Protein AF-A0A6P0XFL5-F1 (afdb_monomer_lite)

Secondary structure (DSSP, 8-state):
--S---TTHHHHHHHHHHHHHHH---TTTSEE-TTS-EE-TTS----HHHHHHHHHHT-SSGGGS-SSHHHHHHHHHHHHTTSGGG--

Radius of gyration: 13.61 Å; chains: 1; bounding box: 44×21×29 Å

Sequence (88 aa):
MLGKPRINSDIYSLGMIAIHALTGSAPNQFQSATTGEIIWRNEANVSSKLAKIIDKMVRYLSAKRYQSATEVLKDLDALNKKNPLLRL

Foldseek 3Di:
DPDDDAPLVVLQVVLLVVLCVFQVDHSVPFDADPQRQTDRPVRGDDDPQVVVLSSLSNRPPSVSHDNDVVVSVVSVVVVVVVVVVPDD

pLDDT: mean 87.52, std 13.86, range [47.06, 98.12]

Structure (mmCIF, N/CA/C/O backbone):
data_AF-A0A6P0XFL5-F1
#
_entry.id   AF-A0A6P0XFL5-F1
#
loop_
_atom_site.group_PDB
_atom_site.id
_atom_site.type_symbol
_atom_site.label_atom_id
_atom_site.label_alt_id
_atom_site.label_comp_id
_atom_site.label_asym_id
_atom_site.label_entity_id
_atom_site.label_seq_id
_atom_site.pdbx_PDB_ins_code
_atom_site.Cartn_x
_atom_site.Cartn_y
_atom_site.Cartn_z
_atom_site.occupancy
_atom_site.B_iso_or_equiv
_atom_site.auth_seq_id
_atom_site.auth_comp_id
_atom_site.auth_asym_id
_atom_site.auth_atom_id
_atom_site.pdbx_PDB_model_num
ATOM 1 N N . MET A 1 1 ? 17.706 0.982 -5.259 1.00 47.06 1 MET A N 1
ATOM 2 C CA . MET A 1 1 ? 17.610 1.047 -3.783 1.00 47.06 1 MET A CA 1
ATOM 3 C C . MET A 1 1 ? 18.736 0.219 -3.181 1.00 47.06 1 MET A C 1
ATOM 5 O O . MET A 1 1 ? 18.692 -0.995 -3.291 1.00 47.06 1 MET A O 1
ATOM 9 N N . LEU A 1 2 ? 19.757 0.839 -2.591 1.00 49.28 2 LEU A N 1
ATOM 10 C CA . LEU A 1 2 ? 20.786 0.103 -1.850 1.00 49.28 2 LEU A CA 1
ATOM 11 C C . LEU A 1 2 ? 20.267 -0.230 -0.440 1.00 49.28 2 LEU A C 1
ATOM 13 O O . LEU A 1 2 ? 20.148 0.661 0.397 1.00 49.28 2 LEU A O 1
ATOM 17 N N . GLY A 1 3 ? 19.906 -1.500 -0.224 1.00 53.62 3 GLY A N 1
ATOM 18 C CA . GLY A 1 3 ? 20.167 -2.302 0.985 1.00 53.62 3 GLY A CA 1
ATOM 19 C C . GLY A 1 3 ? 19.808 -1.795 2.390 1.00 53.62 3 GLY A C 1
ATOM 20 O O . GLY A 1 3 ? 20.283 -2.391 3.349 1.00 53.62 3 GLY A O 1
ATOM 21 N N . LYS A 1 4 ? 19.020 -0.729 2.567 1.00 61.94 4 LYS A N 1
ATOM 22 C CA . LYS A 1 4 ? 18.608 -0.253 3.902 1.00 61.94 4 LYS A CA 1
ATOM 23 C C . LYS A 1 4 ? 17.133 -0.578 4.154 1.00 61.94 4 LYS A C 1
ATOM 25 O O . LYS A 1 4 ? 16.283 0.221 3.744 1.00 61.94 4 LYS A O 1
ATOM 30 N N . PRO A 1 5 ? 16.807 -1.727 4.781 1.00 64.94 5 PRO A N 1
ATOM 31 C CA . PRO A 1 5 ? 15.431 -2.034 5.146 1.00 64.94 5 PRO A CA 1
ATOM 32 C C . PRO A 1 5 ? 14.887 -0.918 6.041 1.00 64.94 5 PRO A C 1
ATOM 34 O O . PRO A 1 5 ? 15.539 -0.463 6.981 1.00 64.94 5 PRO A O 1
ATOM 37 N N . ARG A 1 6 ? 13.701 -0.423 5.692 1.00 74.81 6 ARG A N 1
ATOM 38 C CA . ARG A 1 6 ? 12.959 0.563 6.482 1.00 74.81 6 ARG A CA 1
ATOM 39 C C . ARG A 1 6 ? 11.736 -0.122 7.064 1.00 74.81 6 ARG A C 1
ATOM 41 O O . ARG A 1 6 ? 11.191 -1.010 6.419 1.00 74.81 6 ARG A O 1
ATOM 48 N N . ILE A 1 7 ? 11.249 0.344 8.208 1.00 75.19 7 ILE A N 1
ATOM 49 C CA . ILE A 1 7 ? 10.030 -0.187 8.846 1.00 75.19 7 ILE A CA 1
ATOM 50 C C . ILE A 1 7 ? 8.842 -0.200 7.869 1.00 75.19 7 ILE A C 1
ATOM 52 O O . ILE A 1 7 ? 8.049 -1.131 7.845 1.00 75.19 7 ILE A O 1
ATOM 56 N N . ASN A 1 8 ? 8.752 0.785 6.973 1.00 88.69 8 ASN A N 1
ATOM 57 C CA . ASN A 1 8 ? 7.683 0.824 5.981 1.00 88.69 8 ASN A CA 1
ATOM 58 C C . ASN A 1 8 ? 7.877 -0.122 4.779 1.00 88.69 8 ASN A C 1
ATOM 60 O O . ASN A 1 8 ? 7.031 -0.125 3.886 1.00 88.69 8 ASN A O 1
ATOM 64 N N . SER A 1 9 ? 8.955 -0.916 4.715 1.00 92.69 9 SER A N 1
ATOM 65 C CA . SER A 1 9 ? 9.128 -1.972 3.701 1.00 92.69 9 SER A CA 1
ATOM 66 C C . SER A 1 9 ? 8.073 -3.069 3.821 1.00 92.69 9 SER A C 1
ATOM 68 O O . SER A 1 9 ? 7.532 -3.462 2.793 1.00 92.69 9 SER A O 1
ATOM 70 N N . ASP A 1 10 ? 7.655 -3.429 5.035 1.00 93.56 10 ASP A N 1
ATOM 71 C CA . ASP A 1 10 ? 6.538 -4.360 5.237 1.00 93.56 10 ASP A CA 1
ATOM 72 C C . ASP A 1 10 ? 5.214 -3.794 4.710 1.00 93.56 10 ASP A C 1
ATOM 74 O O . ASP A 1 10 ? 4.413 -4.523 4.132 1.00 93.56 10 ASP A O 1
ATOM 78 N N . ILE A 1 11 ? 5.006 -2.473 4.810 1.00 96.69 11 ILE A N 1
ATOM 79 C CA . ILE A 1 11 ? 3.834 -1.803 4.220 1.00 96.69 11 ILE A CA 1
ATOM 80 C C . ILE A 1 11 ? 3.839 -1.950 2.695 1.00 96.69 11 ILE A C 1
ATOM 82 O O . ILE A 1 11 ? 2.790 -2.186 2.098 1.00 96.69 11 ILE A O 1
ATOM 86 N N . TYR A 1 12 ? 5.010 -1.834 2.064 1.00 94.88 12 TYR A N 1
ATOM 87 C CA . TYR A 1 12 ? 5.135 -2.047 0.623 1.00 94.88 12 TYR A CA 1
ATOM 88 C C . TYR A 1 12 ? 4.809 -3.492 0.256 1.00 94.88 12 TYR A C 1
ATOM 90 O O . TYR A 1 12 ? 3.970 -3.719 -0.610 1.00 94.88 12 TYR A O 1
ATOM 98 N N . SER A 1 13 ? 5.415 -4.460 0.947 1.00 94.44 13 SER A N 1
ATOM 99 C CA . SER A 1 13 ? 5.168 -5.885 0.712 1.00 94.44 13 SER A CA 1
ATOM 100 C C . SER A 1 13 ? 3.693 -6.244 0.895 1.00 94.44 13 SER A C 1
ATOM 102 O O . SER A 1 13 ? 3.118 -6.926 0.050 1.00 94.44 13 SER A O 1
ATOM 104 N N . LEU A 1 14 ? 3.039 -5.721 1.935 1.00 96.25 14 LEU A N 1
ATOM 105 C CA . LEU A 1 14 ? 1.607 -5.922 2.147 1.00 96.25 14 LEU A CA 1
ATOM 106 C C . LEU A 1 14 ? 0.763 -5.274 1.041 1.00 96.25 14 LEU A C 1
ATOM 108 O O . LEU A 1 14 ? -0.217 -5.862 0.590 1.00 96.25 14 LEU A O 1
ATOM 112 N N . GLY A 1 15 ? 1.153 -4.089 0.566 1.00 96.56 15 GLY A N 1
ATOM 113 C CA . GLY A 1 15 ? 0.513 -3.443 -0.578 1.00 96.56 15 GLY A CA 1
ATOM 114 C C . GLY A 1 15 ? 0.623 -4.288 -1.851 1.00 96.56 15 GLY A C 1
ATOM 115 O O . GLY A 1 15 ? -0.370 -4.464 -2.550 1.00 96.56 15 GLY A O 1
ATOM 116 N N . MET A 1 16 ? 1.787 -4.891 -2.107 1.00 95.94 16 MET A N 1
ATOM 117 C CA . MET A 1 16 ? 1.988 -5.821 -3.225 1.00 95.94 16 MET A CA 1
ATOM 118 C C . MET A 1 16 ? 1.110 -7.065 -3.119 1.00 95.94 16 MET A C 1
ATOM 120 O O . MET A 1 16 ? 0.527 -7.485 -4.116 1.00 95.94 16 MET A O 1
ATOM 124 N N . ILE A 1 17 ? 0.986 -7.633 -1.917 1.00 95.94 17 ILE A N 1
ATOM 125 C CA . ILE A 1 17 ? 0.091 -8.767 -1.656 1.00 95.94 17 ILE A CA 1
ATOM 126 C C . ILE A 1 17 ? -1.364 -8.367 -1.922 1.00 95.94 17 ILE A C 1
ATOM 128 O O . ILE A 1 17 ? -2.095 -9.126 -2.551 1.00 95.94 17 ILE A O 1
ATOM 132 N N . ALA A 1 18 ? -1.784 -7.169 -1.505 1.00 96.69 18 ALA A N 1
ATOM 133 C CA . ALA A 1 18 ? -3.132 -6.676 -1.773 1.00 96.69 18 ALA A CA 1
ATOM 134 C C . ALA A 1 18 ? -3.400 -6.517 -3.279 1.00 96.69 18 ALA A C 1
ATOM 136 O O . ALA A 1 18 ? -4.463 -6.910 -3.752 1.00 96.69 18 ALA A O 1
ATOM 137 N N . ILE A 1 19 ? -2.436 -5.996 -4.047 1.00 96.75 19 ILE A N 1
ATOM 138 C CA . ILE A 1 19 ? -2.549 -5.903 -5.510 1.00 96.75 19 ILE A CA 1
ATOM 139 C C . ILE A 1 19 ? -2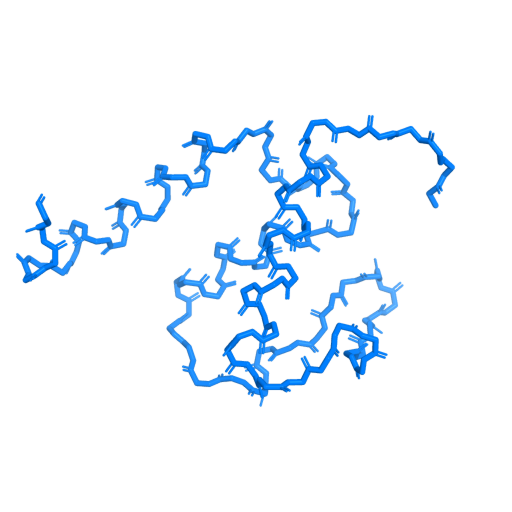.649 -7.300 -6.131 1.00 96.75 19 ILE A C 1
ATOM 141 O O . ILE A 1 19 ? -3.537 -7.537 -6.949 1.00 96.75 19 ILE A O 1
ATOM 145 N N . HIS A 1 20 ? -1.787 -8.233 -5.721 1.00 95.69 20 HIS A N 1
ATOM 146 C CA . HIS A 1 20 ? -1.843 -9.622 -6.179 1.00 95.69 20 HIS A CA 1
ATOM 147 C C . HIS A 1 20 ? -3.216 -10.249 -5.900 1.00 95.69 20 HIS A C 1
ATOM 149 O O . HIS A 1 20 ? -3.825 -10.820 -6.798 1.00 95.69 20 HIS A O 1
ATOM 155 N N . ALA A 1 21 ? -3.754 -10.071 -4.693 1.00 95.75 21 ALA A N 1
ATOM 156 C CA . ALA A 1 21 ? -5.065 -10.594 -4.320 1.00 95.75 21 ALA A CA 1
ATOM 157 C C . ALA A 1 21 ? -6.222 -9.973 -5.128 1.00 95.75 21 ALA A C 1
ATOM 159 O O . ALA A 1 21 ? -7.206 -10.653 -5.403 1.00 95.75 21 ALA A O 1
ATOM 160 N N . LEU A 1 22 ? -6.118 -8.694 -5.509 1.00 95.69 22 LEU A N 1
ATOM 161 C CA . LEU A 1 22 ? -7.155 -7.988 -6.273 1.00 95.69 22 LEU A CA 1
ATOM 162 C C . LEU A 1 22 ? -7.134 -8.289 -7.776 1.00 95.69 22 LEU A C 1
ATOM 164 O O . LEU A 1 22 ? -8.169 -8.173 -8.427 1.00 95.69 22 LEU A O 1
ATOM 168 N N . THR A 1 23 ? -5.964 -8.611 -8.324 1.00 94.62 23 THR A N 1
ATOM 169 C CA . THR A 1 23 ? -5.752 -8.796 -9.771 1.00 94.62 23 THR A CA 1
ATOM 170 C C . THR A 1 23 ? -5.629 -10.268 -10.166 1.00 94.62 23 THR A C 1
ATOM 172 O O . THR A 1 23 ? -5.898 -10.622 -11.307 1.00 94.62 23 THR A O 1
ATOM 175 N N . GLY A 1 24 ? -5.197 -11.134 -9.244 1.00 92.88 24 GLY A N 1
ATOM 176 C CA . GLY A 1 24 ? -4.767 -12.504 -9.540 1.00 92.88 24 GLY A CA 1
ATOM 177 C C . GLY A 1 24 ? -3.384 -12.598 -10.204 1.00 92.88 24 GLY A C 1
ATOM 178 O O . GLY A 1 24 ? -2.846 -13.697 -10.324 1.00 92.88 24 GLY A O 1
ATOM 179 N N . SER A 1 25 ? -2.778 -11.470 -10.592 1.00 90.62 25 SER A N 1
ATOM 180 C CA . SER A 1 25 ? -1.475 -11.391 -11.263 1.00 90.62 25 SER A CA 1
ATOM 181 C C . SER A 1 25 ? -0.332 -11.426 -10.247 1.00 90.62 25 SER A C 1
ATOM 183 O O . SER A 1 25 ? -0.393 -10.783 -9.196 1.00 90.62 25 SER A O 1
ATOM 185 N N . ALA A 1 26 ? 0.735 -12.172 -10.528 1.00 85.75 26 ALA A N 1
ATOM 186 C CA . ALA A 1 26 ? 1.896 -12.254 -9.645 1.00 85.75 26 ALA A CA 1
ATOM 187 C C . ALA A 1 26 ? 2.684 -10.922 -9.613 1.00 85.75 26 ALA A C 1
ATOM 189 O O . ALA A 1 26 ? 2.762 -10.234 -10.631 1.00 85.75 26 ALA A O 1
ATOM 190 N N . PRO A 1 27 ? 3.344 -10.558 -8.491 1.00 79.6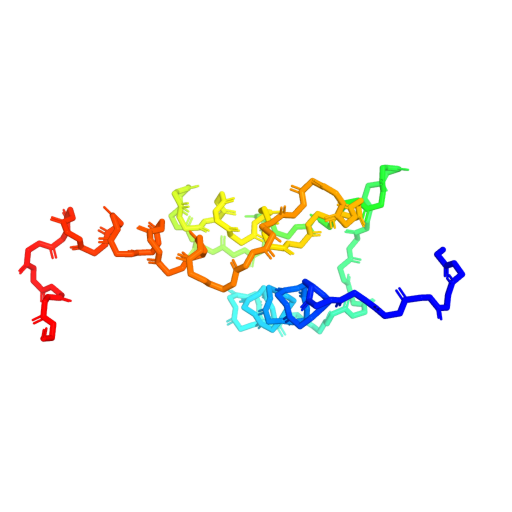2 27 PRO A N 1
ATOM 191 C CA . PRO A 1 27 ? 4.067 -9.286 -8.355 1.00 79.62 27 PRO A CA 1
ATOM 192 C C . PRO A 1 27 ? 5.100 -8.975 -9.446 1.00 79.62 27 PRO A C 1
ATOM 194 O O . PRO A 1 27 ? 5.350 -7.810 -9.740 1.00 79.62 27 PRO A O 1
ATOM 197 N N . ASN A 1 28 ? 5.710 -10.002 -10.039 1.00 83.06 28 ASN A N 1
ATOM 198 C CA . ASN A 1 28 ? 6.699 -9.876 -11.111 1.00 83.06 28 ASN A CA 1
ATOM 199 C C . ASN A 1 28 ? 6.084 -9.641 -12.502 1.00 83.06 28 ASN A C 1
ATOM 201 O O . ASN A 1 28 ? 6.827 -9.382 -13.445 1.00 83.06 28 ASN A O 1
ATOM 205 N N . GLN A 1 29 ? 4.763 -9.751 -12.641 1.00 83.06 29 GLN A N 1
ATOM 206 C CA . GLN A 1 29 ? 4.047 -9.543 -13.900 1.00 83.06 29 GLN A CA 1
ATOM 207 C C . GLN A 1 29 ? 3.594 -8.090 -14.078 1.00 83.06 29 GLN A C 1
ATOM 209 O O . GLN A 1 29 ? 3.283 -7.688 -15.198 1.00 83.06 29 GLN A O 1
ATOM 214 N N . PHE A 1 30 ? 3.582 -7.289 -13.007 1.00 83.50 30 PHE A N 1
ATOM 215 C CA . PHE A 1 30 ? 3.135 -5.906 -13.104 1.00 83.50 30 PHE A CA 1
ATOM 216 C C . PHE A 1 30 ? 4.135 -5.024 -13.841 1.00 83.50 30 PHE A C 1
ATOM 218 O O . PHE A 1 30 ? 5.332 -4.987 -13.538 1.00 83.50 30 PHE A O 1
ATOM 225 N N . GLN A 1 31 ? 3.608 -4.232 -14.770 1.00 86.12 31 GLN A N 1
ATOM 226 C CA . GLN A 1 31 ? 4.382 -3.191 -15.424 1.00 86.12 31 GLN A CA 1
ATOM 227 C C . GLN A 1 31 ? 4.676 -2.061 -14.434 1.00 86.12 31 GLN A C 1
ATOM 229 O O . GLN A 1 31 ? 3.840 -1.681 -13.610 1.00 86.12 31 GLN A O 1
ATOM 234 N N . SER A 1 32 ? 5.876 -1.498 -14.534 1.00 88.44 32 SER A N 1
ATOM 235 C CA . SER A 1 32 ? 6.253 -0.289 -13.806 1.00 88.44 32 SER A CA 1
ATOM 236 C C . SER A 1 32 ? 6.315 0.887 -14.768 1.00 88.44 32 SER A C 1
ATOM 238 O O . SER A 1 32 ? 6.868 0.778 -15.862 1.00 88.44 32 SER A O 1
ATOM 240 N N . ALA A 1 33 ? 5.785 2.032 -14.350 1.00 88.88 33 ALA A N 1
ATOM 241 C CA . ALA A 1 33 ? 6.019 3.289 -15.040 1.00 88.88 33 ALA A CA 1
ATOM 242 C C . ALA A 1 33 ? 7.510 3.671 -14.980 1.00 88.88 33 ALA A C 1
ATOM 244 O O . ALA A 1 33 ? 8.277 3.155 -14.164 1.00 88.88 33 ALA A O 1
ATOM 245 N N . THR A 1 34 ? 7.917 4.666 -15.769 1.00 87.12 34 THR A N 1
ATOM 246 C CA . THR A 1 34 ? 9.280 5.235 -15.727 1.00 87.12 34 THR A CA 1
ATOM 247 C C . THR A 1 34 ? 9.673 5.769 -14.345 1.00 87.12 34 THR A C 1
ATOM 249 O O . THR A 1 34 ? 10.853 5.871 -14.023 1.00 87.12 34 THR A O 1
ATOM 252 N N . THR A 1 35 ? 8.689 6.079 -13.499 1.00 86.19 35 THR A N 1
ATOM 253 C CA . THR A 1 35 ? 8.864 6.511 -12.107 1.00 86.19 35 THR A CA 1
ATOM 254 C C . THR A 1 35 ? 9.166 5.368 -11.130 1.00 86.19 35 THR A C 1
ATOM 256 O O . THR A 1 35 ? 9.471 5.641 -9.968 1.00 86.19 35 THR A O 1
ATOM 259 N N . GLY A 1 36 ? 9.063 4.108 -11.567 1.00 86.50 36 GLY A N 1
ATOM 260 C CA . GLY A 1 36 ? 9.128 2.915 -10.718 1.00 86.50 36 GLY A CA 1
ATOM 261 C C . GLY A 1 36 ? 7.816 2.589 -9.996 1.00 86.50 36 GLY A C 1
ATOM 262 O O . GLY A 1 36 ? 7.781 1.679 -9.174 1.00 86.50 36 GLY A O 1
ATOM 263 N N . GLU A 1 37 ? 6.746 3.339 -10.266 1.00 90.81 37 GLU A N 1
ATOM 264 C CA . GLU A 1 37 ? 5.420 3.090 -9.702 1.00 90.81 37 GLU A CA 1
ATOM 265 C C . GLU A 1 37 ? 4.716 1.969 -10.470 1.00 90.81 37 GLU A C 1
ATOM 267 O O . GLU A 1 37 ? 4.782 1.909 -11.698 1.00 90.81 37 GLU A O 1
ATOM 272 N N . ILE A 1 38 ? 4.015 1.106 -9.745 1.00 92.50 38 ILE A N 1
ATOM 273 C CA . ILE A 1 38 ? 3.352 -0.062 -10.319 1.00 92.50 38 ILE A CA 1
ATOM 274 C C . ILE A 1 38 ? 2.030 0.333 -10.972 1.00 92.50 38 ILE A C 1
ATOM 276 O O . ILE A 1 38 ? 1.213 1.048 -10.386 1.00 92.50 38 ILE A O 1
ATOM 280 N N . ILE A 1 39 ? 1.804 -0.177 -12.178 1.00 93.81 39 ILE A N 1
ATOM 281 C CA . ILE A 1 39 ? 0.568 -0.008 -12.934 1.00 93.81 39 ILE A CA 1
ATOM 282 C C . ILE A 1 39 ? -0.277 -1.267 -12.720 1.00 93.81 39 ILE A C 1
ATOM 284 O O . ILE A 1 39 ? 0.079 -2.334 -13.202 1.00 93.81 39 ILE A O 1
ATOM 288 N N . TRP A 1 40 ? -1.369 -1.145 -11.960 1.00 95.19 40 TRP A N 1
ATOM 289 C CA . TRP A 1 40 ? -2.240 -2.284 -11.616 1.00 95.19 40 TRP A CA 1
ATOM 290 C C . TRP A 1 40 ? -3.743 -1.967 -11.638 1.00 95.19 40 TRP A C 1
ATOM 292 O O . TRP A 1 40 ? -4.578 -2.865 -11.685 1.00 95.19 40 TRP A O 1
ATOM 302 N N . ARG A 1 41 ? -4.127 -0.684 -11.588 1.00 93.81 41 ARG A N 1
ATOM 303 C CA . ARG A 1 41 ? -5.534 -0.259 -11.442 1.00 93.81 41 ARG A CA 1
ATOM 304 C C . ARG A 1 41 ? -6.443 -0.697 -12.595 1.00 93.81 41 ARG A C 1
ATOM 306 O O . ARG A 1 41 ? -7.651 -0.753 -12.414 1.00 93.81 41 ARG A O 1
ATOM 313 N N . ASN A 1 42 ? -5.877 -0.951 -13.771 1.00 91.88 42 ASN A N 1
ATOM 314 C CA . ASN A 1 42 ? -6.577 -1.451 -14.956 1.00 91.88 42 ASN A CA 1
ATOM 315 C C . ASN A 1 42 ? -6.857 -2.962 -14.900 1.00 91.88 42 ASN A C 1
ATOM 317 O O . ASN A 1 42 ? -7.636 -3.451 -15.709 1.00 91.88 42 ASN A O 1
ATOM 321 N N . GLU A 1 43 ? -6.243 -3.685 -13.963 1.00 91.56 43 GLU A N 1
ATOM 322 C CA . GLU A 1 43 ? -6.352 -5.143 -13.826 1.00 91.56 43 GLU A CA 1
ATOM 323 C C . GLU A 1 43 ? -7.262 -5.569 -12.660 1.00 91.56 43 GLU A C 1
ATOM 325 O O . GLU A 1 43 ? -7.453 -6.758 -12.432 1.00 91.56 43 GLU A O 1
ATOM 330 N N . ALA A 1 44 ? -7.837 -4.622 -11.909 1.00 93.56 44 ALA A N 1
ATOM 331 C CA . ALA A 1 44 ? -8.682 -4.912 -10.751 1.00 93.56 44 ALA A CA 1
ATOM 332 C C . ALA A 1 44 ? -9.955 -4.060 -10.724 1.00 93.56 44 ALA A C 1
ATOM 334 O O . ALA A 1 44 ? -9.915 -2.839 -10.885 1.00 93.56 44 ALA A O 1
ATOM 335 N N . ASN A 1 45 ? -11.087 -4.689 -10.397 1.00 94.69 45 ASN A N 1
ATOM 336 C CA . ASN A 1 45 ? -12.312 -3.969 -10.061 1.00 94.69 45 ASN A CA 1
ATOM 337 C C . ASN A 1 45 ? -12.304 -3.585 -8.574 1.00 94.69 45 ASN A C 1
ATOM 339 O O . ASN A 1 45 ? -12.710 -4.358 -7.707 1.00 94.69 45 ASN A O 1
ATOM 343 N N . VAL A 1 46 ? -11.812 -2.387 -8.270 1.00 94.94 46 VAL A N 1
ATOM 344 C CA . VAL A 1 46 ? -11.635 -1.896 -6.899 1.00 94.94 46 VAL A CA 1
ATOM 345 C C . VAL A 1 46 ? -12.128 -0.458 -6.767 1.00 94.94 46 VAL A C 1
ATOM 347 O O . VAL A 1 46 ? -12.004 0.360 -7.678 1.00 94.94 46 VAL A O 1
ATOM 350 N N . SER A 1 47 ? -12.672 -0.108 -5.598 1.00 95.38 47 SER A N 1
ATOM 351 C CA . SER A 1 47 ? -13.104 1.268 -5.350 1.00 95.38 47 SER A CA 1
ATOM 352 C C . SER A 1 47 ? -11.932 2.252 -5.451 1.00 95.38 47 SER A C 1
ATOM 354 O O . SER A 1 47 ? -10.823 1.989 -4.974 1.00 95.38 47 SER A O 1
ATOM 356 N N . SER A 1 48 ? -12.189 3.446 -5.999 1.00 95.00 48 SER A N 1
ATOM 357 C CA . SER A 1 48 ? -11.146 4.469 -6.165 1.00 95.00 48 SER A CA 1
ATOM 358 C C . SER A 1 48 ? -10.476 4.858 -4.844 1.00 95.00 48 SER A C 1
ATOM 360 O O . SER A 1 48 ? -9.297 5.215 -4.834 1.00 95.00 48 SER A O 1
ATOM 362 N N . LYS A 1 49 ? -11.216 4.772 -3.731 1.00 95.81 49 LYS A N 1
ATOM 363 C CA . LYS A 1 49 ? -10.733 5.081 -2.385 1.00 95.81 49 LYS A CA 1
ATOM 364 C C . LYS A 1 49 ? -9.774 4.010 -1.864 1.00 95.81 49 LYS A C 1
ATOM 366 O O . LYS A 1 49 ? -8.676 4.367 -1.452 1.00 95.81 49 LYS A O 1
ATOM 371 N N . LEU A 1 50 ? -10.144 2.729 -1.938 1.00 96.62 50 LEU A N 1
ATOM 372 C CA . LEU A 1 50 ? -9.261 1.634 -1.519 1.00 96.62 50 LEU A CA 1
ATOM 373 C C . LEU A 1 50 ? -7.996 1.590 -2.384 1.00 96.62 50 LEU A C 1
ATOM 375 O O . LEU A 1 50 ? -6.890 1.513 -1.858 1.00 96.62 50 LEU A O 1
ATOM 379 N N . ALA A 1 51 ? -8.140 1.769 -3.699 1.00 97.12 51 ALA A N 1
ATOM 380 C CA . ALA A 1 51 ? -6.998 1.823 -4.603 1.00 97.12 51 ALA A CA 1
ATOM 381 C C . ALA A 1 51 ? -6.022 2.965 -4.264 1.00 97.12 51 ALA A C 1
ATOM 383 O O . ALA A 1 51 ? -4.820 2.807 -4.419 1.00 97.12 51 ALA A O 1
ATOM 384 N N . LYS A 1 52 ? -6.503 4.118 -3.767 1.00 97.56 52 LYS A N 1
ATOM 385 C CA . LYS A 1 52 ? -5.619 5.220 -3.330 1.00 97.56 52 LYS A CA 1
ATOM 386 C C . LYS A 1 52 ? -4.791 4.854 -2.096 1.00 97.56 52 LYS A C 1
ATOM 388 O O . LYS A 1 52 ? -3.643 5.284 -2.006 1.00 97.56 52 LYS A O 1
ATOM 393 N N . ILE A 1 53 ? -5.360 4.083 -1.169 1.00 98.12 53 ILE A N 1
ATOM 394 C CA . ILE A 1 53 ? -4.634 3.584 0.007 1.00 98.12 53 ILE A CA 1
ATOM 395 C C . ILE A 1 53 ? -3.542 2.618 -0.454 1.00 98.12 53 ILE A C 1
ATOM 397 O O . ILE A 1 53 ? -2.376 2.817 -0.121 1.00 98.12 53 ILE A O 1
ATOM 401 N N . ILE A 1 54 ? -3.898 1.642 -1.293 1.00 97.81 54 ILE A N 1
ATOM 402 C CA . ILE A 1 54 ? -2.957 0.647 -1.822 1.00 97.81 54 ILE A CA 1
ATOM 403 C C . ILE A 1 54 ? -1.836 1.321 -2.630 1.00 97.81 54 ILE A C 1
ATOM 405 O O . ILE A 1 54 ? -0.667 1.059 -2.364 1.00 97.81 54 ILE A O 1
ATOM 409 N N . ASP A 1 55 ? -2.148 2.280 -3.512 1.00 97.25 55 ASP A N 1
ATOM 410 C CA . ASP A 1 55 ? -1.131 3.059 -4.241 1.00 97.25 55 ASP A CA 1
ATOM 411 C C . ASP A 1 55 ? -0.144 3.760 -3.302 1.00 97.25 55 ASP A C 1
ATOM 413 O O . ASP A 1 55 ? 1.050 3.848 -3.584 1.00 97.25 55 ASP A O 1
ATOM 417 N N . LYS A 1 56 ? -0.630 4.298 -2.176 1.00 97.94 56 LYS A N 1
ATOM 418 C CA . LYS A 1 56 ? 0.238 4.938 -1.186 1.00 97.94 56 LYS A CA 1
ATOM 419 C C . LYS A 1 56 ? 1.081 3.907 -0.427 1.00 97.94 56 LYS A C 1
ATOM 421 O O . LYS A 1 56 ? 2.223 4.211 -0.086 1.00 97.94 56 LYS A O 1
ATOM 426 N N . MET A 1 57 ? 0.574 2.697 -0.197 1.00 97.50 57 MET A N 1
ATOM 427 C CA . MET A 1 57 ? 1.356 1.603 0.389 1.00 97.50 57 MET A CA 1
ATOM 428 C C . MET A 1 57 ? 2.517 1.179 -0.517 1.00 97.50 57 MET A C 1
ATOM 430 O O . MET A 1 57 ? 3.599 0.914 -0.001 1.00 97.50 57 MET A O 1
ATOM 434 N N . VAL A 1 58 ? 2.329 1.184 -1.843 1.00 95.81 58 VAL A N 1
ATOM 435 C CA . VAL A 1 58 ? 3.321 0.693 -2.821 1.00 95.81 58 VAL A CA 1
ATOM 436 C C . VAL A 1 58 ? 4.140 1.785 -3.519 1.00 95.81 58 VAL A C 1
ATOM 438 O O . VAL A 1 58 ? 4.767 1.520 -4.543 1.00 95.81 58 VAL A O 1
ATOM 441 N N . ARG A 1 59 ? 4.196 3.015 -2.982 1.00 95.50 59 ARG A N 1
ATOM 442 C CA . ARG A 1 59 ? 5.054 4.062 -3.574 1.00 95.50 59 ARG A CA 1
ATOM 443 C C . ARG A 1 59 ? 6.504 3.603 -3.647 1.00 95.50 59 ARG A C 1
ATOM 445 O O . ARG A 1 59 ? 7.071 3.144 -2.647 1.00 95.50 59 ARG A O 1
ATOM 452 N N . TYR A 1 60 ? 7.121 3.828 -4.805 1.00 91.94 60 TYR A N 1
ATOM 453 C CA . TYR A 1 60 ? 8.509 3.455 -5.052 1.00 91.94 60 TYR A CA 1
ATOM 454 C C . TYR A 1 60 ? 9.422 4.147 -4.038 1.00 91.94 60 TYR A C 1
ATOM 456 O O . TYR A 1 60 ? 10.155 3.510 -3.284 1.00 91.94 60 TYR A O 1
ATOM 464 N N . LEU A 1 61 ? 9.312 5.470 -3.912 1.00 91.00 61 LEU A N 1
ATOM 465 C CA . LEU A 1 61 ? 10.066 6.211 -2.903 1.00 91.00 61 LEU A CA 1
ATOM 466 C C . LEU A 1 61 ? 9.504 5.940 -1.502 1.00 91.00 61 LEU A C 1
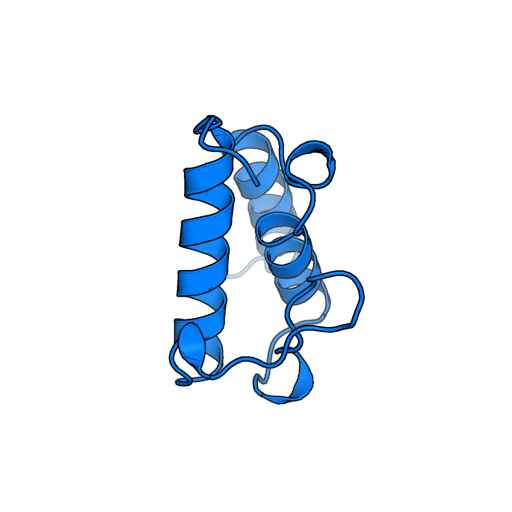ATOM 468 O O . LEU A 1 61 ? 8.395 6.359 -1.179 1.00 91.00 61 LEU A O 1
ATOM 472 N N . SER A 1 62 ? 10.307 5.325 -0.626 1.00 90.81 62 SER A N 1
ATOM 473 C CA . SER A 1 62 ? 9.898 4.980 0.748 1.00 90.81 62 SER A CA 1
ATOM 474 C C . SER A 1 62 ? 9.410 6.180 1.565 1.00 90.81 62 SER A C 1
ATOM 476 O O . SER A 1 62 ? 8.557 6.032 2.431 1.00 90.81 62 SER A O 1
ATOM 478 N N . ALA A 1 63 ? 9.937 7.376 1.297 1.00 92.62 63 ALA A N 1
ATOM 479 C CA . ALA A 1 63 ? 9.513 8.610 1.960 1.00 92.62 63 ALA A CA 1
ATOM 480 C C . ALA A 1 63 ? 8.096 9.063 1.554 1.00 92.62 63 ALA A C 1
ATOM 482 O O . ALA A 1 63 ? 7.480 9.843 2.267 1.00 92.62 63 ALA A O 1
ATOM 483 N N . LYS A 1 64 ? 7.576 8.578 0.418 1.00 94.56 64 LYS A N 1
ATOM 484 C CA . LYS A 1 64 ? 6.221 8.874 -0.073 1.00 94.56 64 LYS A CA 1
ATOM 485 C C . LYS A 1 64 ? 5.186 7.820 0.338 1.00 94.56 64 LYS A C 1
ATOM 487 O O . LYS A 1 64 ? 3.997 8.020 0.095 1.00 94.56 64 LYS A O 1
ATOM 492 N N . ARG A 1 65 ? 5.625 6.709 0.940 1.00 95.38 65 ARG A N 1
ATOM 493 C CA . ARG A 1 65 ? 4.735 5.696 1.523 1.00 95.38 65 ARG A CA 1
ATOM 494 C C . ARG A 1 65 ? 4.142 6.180 2.843 1.00 95.38 65 ARG A C 1
ATOM 496 O O . ARG A 1 65 ? 4.549 7.208 3.382 1.00 95.38 65 ARG A O 1
ATOM 503 N N . TYR A 1 66 ? 3.198 5.418 3.383 1.00 97.25 66 TYR A N 1
ATOM 504 C CA . TYR A 1 66 ? 2.856 5.528 4.800 1.00 97.25 66 TYR A CA 1
ATOM 505 C C . TYR A 1 66 ? 4.097 5.304 5.670 1.00 97.25 66 TYR A C 1
ATOM 507 O O . TYR A 1 66 ? 4.952 4.471 5.349 1.00 97.25 66 TYR A O 1
ATOM 515 N N . GLN A 1 67 ? 4.208 6.071 6.751 1.00 95.38 67 GLN A N 1
ATOM 516 C CA . GLN A 1 67 ? 5.354 5.976 7.659 1.00 95.38 67 GLN A C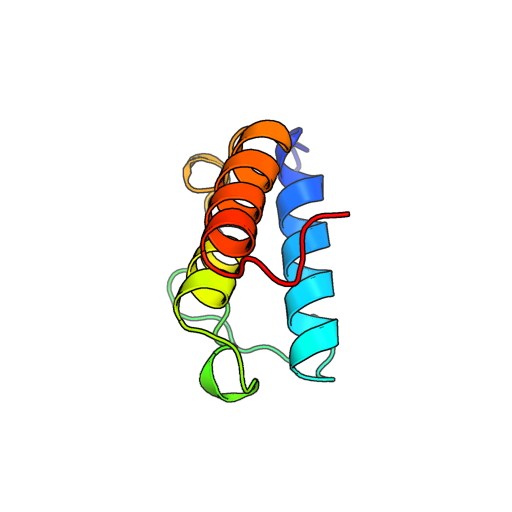A 1
ATOM 517 C C . GLN A 1 67 ? 5.101 4.993 8.808 1.00 95.38 67 GLN A C 1
ATOM 519 O O . GLN A 1 67 ? 6.047 4.555 9.456 1.00 95.38 67 GLN A O 1
ATOM 524 N N . SER A 1 68 ? 3.847 4.582 9.017 1.00 96.25 68 SER A N 1
ATOM 525 C CA . SER A 1 68 ? 3.471 3.552 9.987 1.00 96.25 68 SER A CA 1
ATOM 526 C C . SER A 1 68 ? 2.236 2.768 9.540 1.00 96.25 68 SER A C 1
ATOM 528 O O . SER A 1 68 ? 1.421 3.259 8.756 1.00 96.25 68 SER A O 1
ATOM 530 N N . ALA A 1 69 ? 2.071 1.555 10.073 1.00 95.44 69 ALA A N 1
ATOM 531 C CA . ALA A 1 69 ? 0.860 0.760 9.871 1.00 95.44 69 ALA A CA 1
ATOM 532 C C . ALA A 1 69 ? -0.384 1.449 10.462 1.00 95.44 69 ALA A C 1
ATOM 534 O O . ALA A 1 69 ? -1.472 1.345 9.902 1.00 95.44 69 ALA A O 1
ATOM 535 N N . THR A 1 70 ? -0.218 2.222 11.539 1.00 97.00 70 THR A N 1
ATOM 536 C CA . THR A 1 70 ? -1.296 3.007 12.155 1.00 97.00 70 THR A CA 1
ATOM 537 C C . THR A 1 70 ? -1.895 4.024 11.184 1.00 97.00 70 THR A C 1
ATOM 539 O O . THR A 1 70 ? -3.109 4.216 11.170 1.00 97.00 70 THR A O 1
ATOM 542 N N . GLU A 1 71 ? -1.079 4.658 10.334 1.00 97.50 71 GLU A N 1
ATOM 543 C CA . GLU A 1 71 ? -1.600 5.562 9.302 1.00 97.50 71 GLU A CA 1
ATOM 544 C C . GLU A 1 71 ? -2.420 4.820 8.238 1.00 97.50 71 GLU A C 1
ATOM 546 O O . GLU A 1 71 ? -3.439 5.342 7.789 1.00 97.50 71 GLU A O 1
ATOM 551 N N . VAL A 1 72 ? -2.005 3.604 7.857 1.00 97.44 72 VAL A N 1
ATOM 552 C CA . VAL A 1 72 ? -2.763 2.752 6.923 1.00 97.44 72 VAL A CA 1
ATOM 553 C C . VAL A 1 72 ? -4.111 2.381 7.539 1.00 97.44 72 VAL A C 1
ATOM 555 O O . VAL A 1 72 ? -5.151 2.573 6.911 1.00 97.44 72 VAL A O 1
ATOM 558 N N . LEU A 1 73 ? -4.097 1.903 8.788 1.00 96.88 73 LEU A N 1
ATOM 559 C CA . LEU A 1 73 ? -5.298 1.497 9.514 1.00 96.88 73 LEU A CA 1
ATOM 560 C C . LEU A 1 73 ? -6.290 2.655 9.654 1.00 96.88 73 LEU A C 1
ATOM 562 O O . LEU A 1 73 ? -7.473 2.484 9.383 1.00 96.88 73 LEU A O 1
ATOM 566 N N . LYS A 1 74 ? -5.807 3.859 9.982 1.00 97.25 74 LYS A N 1
ATOM 567 C CA . LYS A 1 74 ? -6.644 5.062 10.078 1.00 97.25 74 LYS A CA 1
ATOM 568 C C . LYS A 1 74 ? -7.407 5.350 8.781 1.00 97.25 74 LYS A C 1
ATOM 570 O O . LYS A 1 74 ? -8.593 5.683 8.833 1.00 97.25 74 LYS A O 1
ATOM 575 N N . ASP A 1 75 ? -6.742 5.241 7.633 1.00 96.81 75 ASP A N 1
ATOM 576 C CA . ASP A 1 75 ? -7.377 5.493 6.337 1.00 96.81 75 ASP A CA 1
ATOM 577 C C . ASP A 1 75 ? -8.353 4.367 5.957 1.00 96.81 75 ASP A C 1
ATOM 579 O O . ASP A 1 75 ? -9.428 4.654 5.426 1.00 96.81 75 ASP A O 1
ATOM 583 N N . LEU A 1 76 ? -8.038 3.108 6.286 1.00 95.56 76 LEU A N 1
ATOM 584 C CA . LEU A 1 76 ? -8.946 1.967 6.105 1.00 95.56 76 LEU A CA 1
ATOM 585 C C . LEU A 1 76 ? -10.209 2.097 6.972 1.00 95.56 76 LEU A C 1
ATOM 587 O O . LEU A 1 76 ? -11.325 1.965 6.464 1.00 95.56 76 LEU A O 1
ATOM 591 N N . ASP A 1 77 ? -10.064 2.458 8.246 1.00 94.81 77 ASP A N 1
ATOM 592 C CA . ASP A 1 77 ? -11.187 2.697 9.159 1.00 94.81 77 ASP A CA 1
ATOM 593 C C . ASP A 1 77 ? -12.093 3.826 8.662 1.00 94.81 77 ASP A C 1
ATOM 595 O O . ASP A 1 77 ? -13.319 3.766 8.793 1.00 94.81 77 ASP A O 1
ATOM 599 N N . ALA A 1 78 ? -11.513 4.868 8.061 1.00 92.44 78 ALA A N 1
ATOM 600 C CA . ALA A 1 78 ? -12.275 5.956 7.460 1.00 92.44 78 ALA A CA 1
ATOM 601 C C . ALA A 1 78 ? -13.099 5.505 6.238 1.00 92.44 78 ALA A C 1
ATOM 603 O O . ALA A 1 78 ? -14.128 6.123 5.941 1.00 92.44 78 ALA A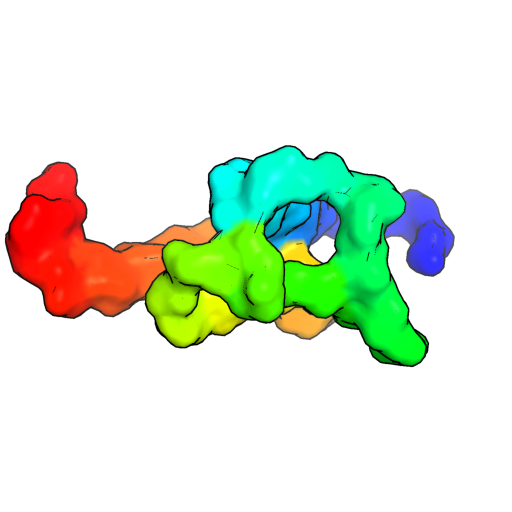 O 1
ATOM 604 N N . LEU A 1 79 ? -12.693 4.434 5.540 1.00 89.56 79 LEU A N 1
ATOM 605 C CA . LEU A 1 79 ? -13.516 3.796 4.508 1.00 89.56 79 LEU A CA 1
ATOM 606 C C . LEU A 1 79 ? -14.664 3.000 5.126 1.00 89.56 79 LEU A C 1
ATOM 608 O O . LEU A 1 79 ? -15.808 3.180 4.708 1.00 89.56 79 LEU A O 1
ATOM 612 N N . ASN A 1 80 ? -14.380 2.193 6.149 1.00 81.25 80 ASN A N 1
ATOM 613 C CA . ASN A 1 80 ? -15.382 1.356 6.814 1.00 81.25 80 ASN A CA 1
ATOM 614 C C . ASN A 1 80 ? -16.447 2.185 7.533 1.00 81.25 80 ASN A C 1
ATOM 616 O O . ASN A 1 80 ? -17.629 1.884 7.438 1.00 81.25 80 ASN A O 1
ATOM 620 N N . LYS A 1 81 ? -16.082 3.306 8.165 1.00 74.94 81 LYS A N 1
ATOM 621 C CA . LYS A 1 81 ? -17.055 4.216 8.801 1.00 74.94 81 LYS A CA 1
ATOM 622 C C . LYS A 1 81 ? -18.056 4.826 7.813 1.00 74.94 81 LYS A C 1
ATOM 624 O O . LYS A 1 81 ? -19.113 5.277 8.243 1.00 74.94 81 LYS A O 1
ATOM 629 N N . LYS A 1 82 ? -17.747 4.833 6.511 1.00 63.62 82 LYS A N 1
ATOM 630 C CA . LYS A 1 82 ? -18.669 5.261 5.444 1.00 63.62 82 LYS A CA 1
ATOM 631 C C . LYS A 1 82 ? -19.556 4.127 4.916 1.00 63.62 82 LYS A C 1
ATOM 633 O O . LYS A 1 82 ? -20.443 4.408 4.120 1.00 63.62 82 LYS A O 1
ATOM 638 N N . ASN A 1 83 ? -19.346 2.893 5.377 1.00 57.41 83 ASN A N 1
ATOM 639 C CA . ASN A 1 83 ? -20.218 1.741 5.168 1.00 57.41 83 ASN A CA 1
ATOM 640 C C . ASN A 1 83 ? -20.753 1.271 6.533 1.00 57.41 83 ASN A C 1
ATOM 642 O O . ASN A 1 83 ? -20.113 0.453 7.194 1.00 57.41 83 ASN A O 1
ATOM 646 N N . PRO A 1 84 ? -21.927 1.755 6.982 1.00 55.91 84 PRO A N 1
ATOM 647 C CA . PRO A 1 84 ? -22.455 1.429 8.311 1.00 55.91 84 PRO A CA 1
ATOM 648 C C . PRO A 1 84 ? -22.684 -0.076 8.549 1.00 55.91 84 PRO A C 1
ATOM 650 O O . PRO A 1 84 ? -22.827 -0.482 9.696 1.00 55.91 84 PRO A O 1
ATOM 653 N N . LEU A 1 85 ? -22.666 -0.899 7.494 1.00 58.22 85 LEU A N 1
ATOM 654 C CA . LEU A 1 85 ? -22.867 -2.350 7.540 1.00 58.22 85 LEU A CA 1
ATOM 655 C C . LEU A 1 85 ? -21.597 -3.175 7.838 1.00 58.22 85 LEU A C 1
ATOM 657 O O . LEU A 1 85 ? -21.704 -4.383 7.994 1.00 58.22 85 LEU A O 1
ATOM 661 N N . LEU A 1 86 ? -20.406 -2.563 7.899 1.00 55.88 86 LEU A N 1
ATOM 662 C CA . LEU A 1 86 ? -19.124 -3.271 8.096 1.00 55.88 86 LEU A CA 1
ATOM 663 C C . LEU A 1 86 ? -18.432 -2.929 9.427 1.00 55.88 86 LEU A C 1
ATOM 665 O O . LEU A 1 86 ? -17.213 -3.045 9.547 1.00 55.88 86 LEU A O 1
ATOM 669 N N . ARG A 1 87 ? -19.190 -2.485 10.435 1.00 50.66 87 ARG A N 1
ATOM 670 C CA . ARG A 1 87 ? -18.661 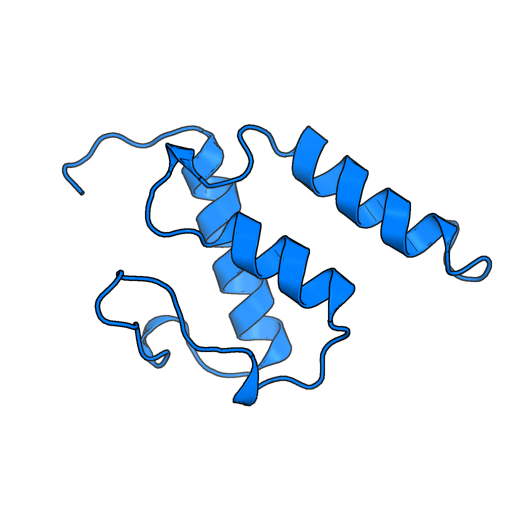-2.387 11.800 1.00 50.66 87 ARG A CA 1
ATOM 671 C C . ARG A 1 87 ? -18.622 -3.789 12.411 1.00 50.66 87 ARG A C 1
ATOM 673 O O . ARG A 1 87 ? -19.678 -4.328 12.727 1.00 50.66 87 ARG A O 1
ATOM 680 N N . LEU A 1 88 ? -17.422 -4.358 12.519 1.00 48.72 88 LEU A N 1
ATOM 681 C CA . LEU A 1 88 ? -17.132 -5.435 13.470 1.00 48.72 88 LEU A CA 1
ATOM 682 C C . LEU A 1 88 ? -17.125 -4.867 14.894 1.00 48.72 88 LEU A C 1
ATOM 684 O O . LEU A 1 88 ? -16.677 -3.704 15.048 1.00 48.72 88 LEU A O 1
#